Protein AF-A0A2W5QC36-F1 (afdb_monomer)

Secondary structure (DSSP, 8-state):
----HHHHHHHHHGGG----------PPPPHHHHHTT-SPPPB-----SEES---SHHHHHHH-EEESTTSTT-EEE-EEEEETTSSS-EEEEE-TTT-SSHHHHHHHTSSS-S-SHHHHHHHHH-TT-SB-

pLDDT: mean 81.79, std 15.47, range [47.31, 97.88]

Structure (mmCIF, N/CA/C/O backbone):
data_AF-A0A2W5QC36-F1
#
_entry.id   AF-A0A2W5QC36-F1
#
loop_
_atom_site.group_PDB
_atom_site.id
_atom_site.type_symbol
_atom_site.label_atom_id
_atom_site.label_alt_id
_atom_site.label_comp_id
_atom_site.label_asym_id
_atom_site.label_entity_id
_atom_site.label_seq_id
_atom_site.pdbx_PDB_ins_code
_atom_site.Cartn_x
_atom_site.Cartn_y
_atom_site.Cartn_z
_atom_site.occupancy
_atom_site.B_iso_or_equiv
_atom_site.auth_seq_id
_atom_site.auth_comp_id
_atom_site.auth_asym_id
_atom_site.auth_atom_id
_atom_site.pdbx_PDB_model_num
ATOM 1 N N . MET A 1 1 ? -1.445 -0.546 -67.838 1.00 47.31 1 MET A N 1
A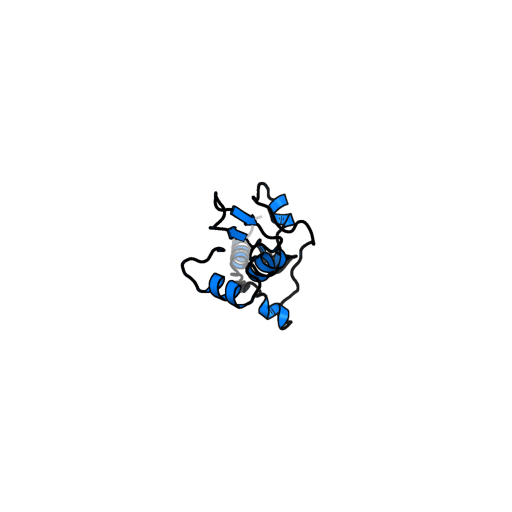TOM 2 C CA . MET A 1 1 ? -0.845 -1.233 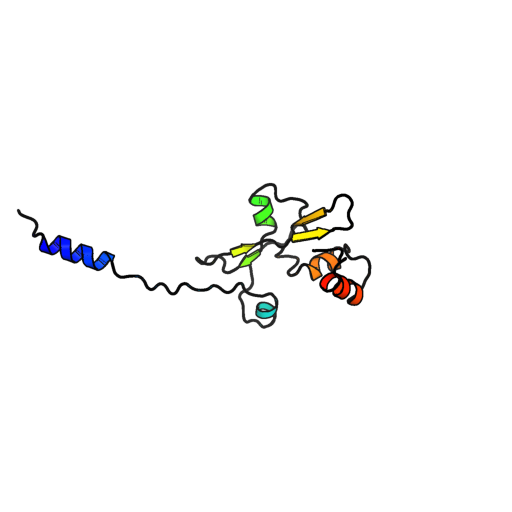-66.672 1.00 47.31 1 MET A CA 1
ATOM 3 C C . MET A 1 1 ? -1.954 -1.508 -65.665 1.00 47.31 1 MET A C 1
ATOM 5 O O . MET A 1 1 ? -2.254 -0.655 -64.846 1.00 47.31 1 MET A O 1
ATOM 9 N N . LEU A 1 2 ? -2.639 -2.646 -65.798 1.00 49.12 2 LEU A N 1
ATOM 10 C CA . LEU A 1 2 ? -3.688 -3.073 -64.867 1.00 49.12 2 LEU A CA 1
ATOM 11 C C . LEU A 1 2 ? -3.030 -3.959 -63.808 1.00 49.12 2 LEU A C 1
ATOM 13 O O . LEU A 1 2 ? -2.579 -5.062 -64.120 1.00 49.12 2 LEU A O 1
ATOM 17 N N . LEU A 1 3 ? -2.919 -3.450 -62.578 1.00 50.88 3 LEU A N 1
ATOM 18 C CA . LEU A 1 3 ? -2.498 -4.248 -61.429 1.00 50.88 3 LEU A CA 1
ATOM 19 C C . LEU A 1 3 ? -3.488 -5.410 -61.272 1.00 50.88 3 LEU A C 1
ATOM 21 O O . LEU A 1 3 ? -4.691 -5.201 -61.129 1.00 50.88 3 LEU A O 1
ATOM 25 N N . ARG A 1 4 ? -2.980 -6.643 -61.353 1.00 52.47 4 ARG A N 1
ATOM 26 C CA . ARG A 1 4 ? -3.781 -7.867 -61.262 1.00 52.47 4 ARG A CA 1
ATOM 27 C C . ARG A 1 4 ? -4.448 -7.943 -59.875 1.00 52.47 4 ARG A C 1
ATOM 29 O O . ARG A 1 4 ? -3.720 -8.012 -58.884 1.00 52.47 4 ARG A O 1
ATOM 36 N N . PRO A 1 5 ? -5.790 -8.014 -59.774 1.00 54.31 5 PRO A N 1
ATOM 37 C CA . PRO A 1 5 ? -6.510 -8.060 -58.492 1.00 54.31 5 PRO A CA 1
ATOM 38 C C . PRO A 1 5 ? -6.158 -9.292 -57.639 1.00 54.31 5 PRO A C 1
ATOM 40 O O . PRO A 1 5 ? -6.322 -9.277 -56.422 1.00 54.31 5 PRO A O 1
ATOM 43 N N . ALA A 1 6 ? -5.584 -10.331 -58.254 1.00 54.62 6 ALA A N 1
ATOM 44 C CA . ALA A 1 6 ? -5.072 -11.513 -57.563 1.00 54.62 6 ALA A CA 1
ATOM 45 C C . ALA A 1 6 ? -3.907 -11.210 -56.596 1.00 54.62 6 ALA A C 1
ATOM 47 O O . ALA A 1 6 ? -3.741 -11.911 -55.603 1.00 54.62 6 ALA A O 1
ATOM 48 N N . LEU A 1 7 ? -3.123 -10.154 -56.850 1.00 52.81 7 LEU A N 1
ATOM 49 C CA . LEU A 1 7 ? -1.981 -9.783 -56.003 1.00 52.81 7 LEU A CA 1
ATOM 50 C C . LEU A 1 7 ? -2.426 -9.045 -54.726 1.00 52.81 7 LEU A C 1
ATOM 52 O O . LEU A 1 7 ? -1.807 -9.198 -53.678 1.00 52.81 7 LEU A O 1
ATOM 56 N N . LEU A 1 8 ? -3.547 -8.317 -54.791 1.00 51.00 8 LEU A N 1
ATOM 57 C CA . LEU A 1 8 ? -4.175 -7.661 -53.637 1.00 51.00 8 LEU A CA 1
ATOM 58 C C . LEU A 1 8 ? -4.906 -8.665 -52.729 1.00 51.00 8 LEU A C 1
ATOM 60 O O . LEU A 1 8 ? -4.856 -8.535 -51.506 1.00 51.00 8 LEU A O 1
ATOM 64 N N . ALA A 1 9 ? -5.515 -9.711 -53.298 1.00 53.31 9 ALA A N 1
ATOM 65 C CA . ALA A 1 9 ? -6.162 -10.764 -52.511 1.00 53.31 9 ALA A CA 1
ATOM 66 C C . ALA A 1 9 ? -5.147 -11.595 -51.696 1.00 53.31 9 ALA A C 1
ATOM 68 O O . ALA A 1 9 ? -5.406 -11.914 -50.538 1.00 53.31 9 ALA A O 1
ATOM 69 N N . GLY A 1 10 ? -3.962 -11.874 -52.255 1.00 52.25 10 GLY A N 1
ATOM 70 C CA . GLY A 1 10 ? -2.897 -12.609 -51.558 1.00 52.25 10 GLY A CA 1
ATOM 71 C C . GLY A 1 10 ? -2.308 -11.863 -50.353 1.00 52.25 10 GLY A C 1
ATOM 72 O O . GLY A 1 10 ? -2.062 -12.475 -49.317 1.00 52.25 10 GLY A O 1
ATOM 73 N N . LEU A 1 11 ? -2.150 -10.535 -50.446 1.00 53.31 11 LEU A N 1
ATOM 74 C CA . LEU A 1 11 ? -1.701 -9.700 -49.321 1.00 53.31 11 LEU A CA 1
ATOM 75 C C . LEU A 1 11 ? -2.755 -9.577 -48.209 1.00 53.31 11 LEU A C 1
ATOM 77 O O . LEU A 1 11 ? -2.401 -9.410 -47.045 1.00 53.31 11 LEU A O 1
ATOM 81 N N . SER A 1 12 ? -4.039 -9.705 -48.552 1.00 53.47 12 SER A N 1
ATOM 82 C CA . SER A 1 12 ? -5.146 -9.631 -47.589 1.00 53.47 12 SER A CA 1
ATOM 83 C C . SER A 1 12 ? -5.244 -10.885 -46.710 1.00 53.47 12 SER A C 1
ATOM 85 O O . SER A 1 12 ? -5.619 -10.795 -45.544 1.00 53.47 12 SER A O 1
ATOM 87 N N . LEU A 1 13 ? -4.866 -12.055 -47.241 1.00 50.06 13 LEU A N 1
ATOM 88 C CA . LEU A 1 13 ? -4.891 -13.324 -46.500 1.00 50.06 13 LEU A CA 1
ATOM 89 C C . LEU A 1 13 ? -3.730 -13.487 -45.502 1.00 50.06 13 LEU A C 1
ATOM 91 O O . LEU A 1 13 ? -3.869 -14.232 -44.538 1.00 50.06 13 LEU A O 1
ATOM 95 N N . LEU A 1 14 ? -2.618 -12.767 -45.677 1.00 52.56 14 LEU A N 1
ATOM 96 C CA . LEU A 1 14 ? -1.502 -12.752 -44.716 1.00 52.56 14 LEU A CA 1
ATOM 97 C C . LEU A 1 14 ? -1.759 -11.856 -43.493 1.00 52.56 14 LEU A C 1
ATOM 99 O O . LEU A 1 14 ? -1.090 -12.014 -42.477 1.00 52.56 14 LEU A O 1
ATOM 103 N N . ALA A 1 15 ? -2.739 -10.949 -43.558 1.00 53.84 15 ALA A N 1
ATOM 104 C CA . ALA A 1 15 ? -3.100 -10.074 -42.440 1.00 53.84 15 ALA A CA 1
ATOM 105 C C . ALA A 1 15 ? -3.995 -10.758 -41.386 1.00 53.84 15 ALA A C 1
ATOM 107 O O . ALA A 1 15 ? -4.184 -10.217 -40.300 1.00 53.84 15 ALA A O 1
ATOM 108 N N . PHE A 1 16 ? -4.529 -11.946 -41.696 1.00 50.16 16 PHE A N 1
ATOM 109 C CA . PHE A 1 16 ? -5.400 -12.736 -40.818 1.00 50.16 16 PHE A CA 1
ATOM 110 C C . PHE A 1 16 ? -4.726 -13.992 -40.258 1.00 50.16 16 PHE A C 1
ATOM 112 O O . PHE A 1 16 ? -5.412 -14.900 -39.789 1.00 50.16 16 PHE A O 1
ATOM 119 N N . ALA A 1 17 ? -3.389 -14.053 -40.258 1.00 55.09 17 ALA A N 1
ATOM 120 C CA . ALA A 1 17 ? -2.701 -14.960 -39.352 1.00 55.09 17 ALA A CA 1
ATOM 121 C C . ALA A 1 17 ? -3.054 -14.510 -37.929 1.00 55.09 17 ALA A C 1
ATOM 123 O O . ALA A 1 17 ? -2.465 -13.573 -37.393 1.00 55.09 17 ALA A O 1
ATOM 124 N N . ALA A 1 18 ? -4.098 -15.124 -37.370 1.00 58.91 18 ALA A N 1
ATOM 125 C CA . ALA A 1 18 ? -4.440 -15.025 -35.972 1.00 58.91 18 ALA A CA 1
ATOM 126 C C . ALA A 1 18 ? -3.167 -15.378 -35.211 1.00 58.91 18 ALA A C 1
ATOM 128 O O . ALA A 1 18 ? -2.723 -16.525 -35.203 1.00 58.91 18 ALA A O 1
ATOM 129 N N . PHE A 1 19 ? -2.527 -14.359 -34.649 1.00 56.50 19 PHE A N 1
ATOM 130 C CA . PHE A 1 19 ? -1.543 -14.583 -33.622 1.00 56.50 19 PH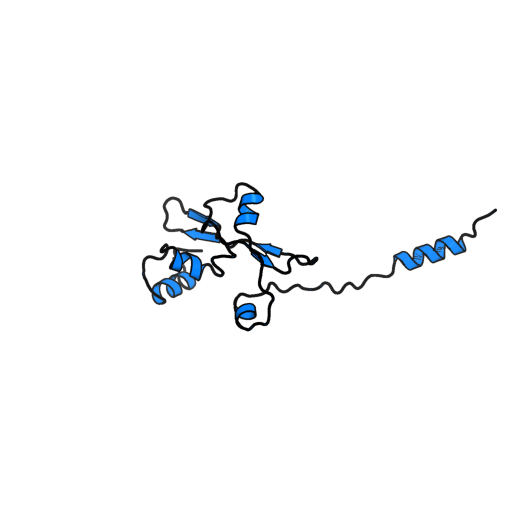E A CA 1
ATOM 131 C C . PHE A 1 19 ? -2.326 -15.234 -32.486 1.00 56.50 19 PHE A C 1
ATOM 133 O O . PHE A 1 19 ? -2.988 -14.539 -31.716 1.00 56.50 19 PHE A O 1
ATOM 140 N N . ASP A 1 20 ? -2.255 -16.561 -32.384 1.00 52.19 20 ASP A N 1
ATOM 141 C CA . ASP A 1 20 ? -2.397 -17.254 -31.109 1.00 52.19 20 ASP A CA 1
ATOM 142 C C . ASP A 1 20 ? -1.217 -16.792 -30.248 1.00 52.19 20 ASP A C 1
ATOM 144 O O . ASP A 1 20 ? -0.249 -17.510 -30.007 1.00 52.19 20 ASP A O 1
ATOM 148 N N . ALA A 1 21 ? -1.248 -15.522 -29.839 1.00 58.94 21 ALA A N 1
ATOM 149 C CA . ALA A 1 21 ? -0.478 -15.080 -28.709 1.00 58.94 21 ALA A CA 1
ATOM 150 C C . ALA A 1 21 ? -1.075 -15.876 -27.551 1.00 58.94 21 ALA A C 1
ATOM 152 O O . ALA A 1 21 ? -2.254 -15.664 -27.240 1.00 58.94 21 ALA A O 1
ATOM 153 N N . PRO A 1 22 ? -0.337 -16.816 -26.927 1.00 57.94 22 PRO A N 1
ATOM 154 C CA . PRO A 1 22 ? -0.802 -17.342 -25.663 1.00 57.94 22 PRO A CA 1
ATOM 155 C C . PRO A 1 22 ? -1.060 -16.114 -24.796 1.00 57.94 22 PRO A C 1
ATOM 157 O O . PRO A 1 22 ? -0.154 -15.307 -24.580 1.00 57.94 22 PRO A O 1
ATOM 160 N N . ALA A 1 23 ? -2.309 -15.921 -24.370 1.00 56.72 23 ALA A N 1
ATOM 161 C CA . ALA A 1 23 ? -2.617 -14.947 -23.345 1.00 56.72 23 ALA A CA 1
ATOM 162 C C . ALA A 1 23 ? -1.807 -15.399 -22.132 1.00 56.72 23 ALA A C 1
ATOM 164 O O . ALA A 1 23 ? -2.195 -16.336 -21.433 1.00 56.72 23 ALA A O 1
ATOM 165 N N . GLN A 1 24 ? -0.611 -14.834 -21.963 1.00 59.00 24 GLN A N 1
ATOM 166 C CA . GLN A 1 24 ? 0.268 -15.202 -20.876 1.00 59.00 24 GLN A CA 1
ATOM 167 C C . GLN A 1 24 ? -0.454 -14.737 -19.624 1.00 59.00 24 GLN A C 1
ATOM 169 O O . GLN A 1 24 ? -0.494 -13.548 -19.312 1.00 59.00 24 GLN A O 1
ATOM 174 N N . LEU A 1 25 ? -1.100 -15.687 -18.947 1.00 64.81 25 LEU A N 1
ATOM 175 C CA . LEU A 1 25 ? -1.725 -15.469 -17.658 1.00 64.81 25 LEU A CA 1
ATOM 176 C C . LEU A 1 25 ? -0.581 -15.244 -16.674 1.00 64.81 25 LEU A C 1
ATOM 178 O O . LEU A 1 25 ? -0.113 -16.173 -16.018 1.00 64.81 25 LEU A O 1
ATOM 182 N N . ALA A 1 26 ? -0.071 -14.014 -16.638 1.00 66.88 26 ALA A N 1
ATOM 183 C CA . ALA A 1 26 ? 0.945 -13.593 -15.699 1.00 66.88 26 ALA A CA 1
ATOM 184 C C . ALA A 1 26 ? 0.343 -13.710 -14.305 1.00 66.88 26 ALA A C 1
ATOM 186 O O . ALA A 1 26 ? -0.384 -12.838 -13.821 1.00 66.88 26 ALA A O 1
ATOM 187 N N . ARG A 1 27 ? 0.576 -14.852 -13.662 1.00 75.00 27 ARG A N 1
ATOM 188 C CA . ARG A 1 27 ? 0.203 -15.024 -12.271 1.00 75.00 27 ARG A CA 1
ATOM 189 C C . ARG A 1 27 ? 1.058 -14.050 -11.478 1.00 75.00 27 ARG A C 1
ATOM 191 O O . ARG A 1 27 ? 2.276 -14.197 -11.444 1.00 75.00 27 ARG A O 1
ATOM 198 N N . LYS A 1 28 ? 0.409 -13.099 -10.800 1.00 74.38 28 LYS A N 1
ATOM 199 C CA . LYS A 1 28 ? 1.072 -12.188 -9.862 1.00 74.38 28 LYS A CA 1
ATOM 200 C C . LYS A 1 28 ? 1.986 -12.999 -8.929 1.00 74.38 28 LYS A C 1
ATOM 202 O O . LYS A 1 28 ? 1.463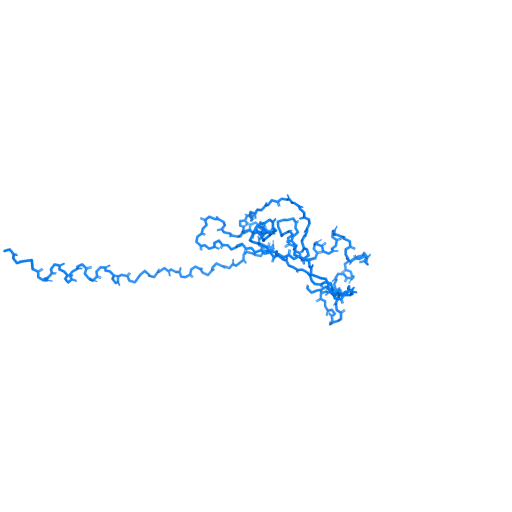 -13.835 -8.181 1.00 74.38 28 LYS A O 1
ATOM 207 N N . PRO A 1 29 ? 3.305 -12.747 -8.928 1.00 78.38 29 PRO A N 1
ATOM 208 C CA . PRO A 1 29 ? 4.223 -13.444 -8.042 1.00 78.38 29 PRO A CA 1
ATOM 209 C C . PRO A 1 29 ? 3.826 -13.234 -6.580 1.00 78.38 29 PRO A C 1
ATOM 211 O O . PRO A 1 29 ? 3.592 -12.097 -6.146 1.00 78.38 29 PRO A O 1
ATOM 214 N N . SER A 1 30 ? 3.734 -14.311 -5.796 1.00 80.31 30 SER A N 1
ATOM 215 C CA . SER A 1 30 ? 3.497 -14.173 -4.360 1.00 80.31 30 SER A CA 1
ATOM 216 C C . SER A 1 30 ? 4.799 -13.852 -3.616 1.00 80.31 30 SER A C 1
ATOM 218 O O . SER A 1 30 ? 5.911 -14.080 -4.096 1.00 80.31 30 SER A O 1
ATOM 220 N N . PHE A 1 31 ? 4.678 -13.305 -2.403 1.00 81.75 31 PHE A N 1
ATOM 221 C CA . PHE A 1 31 ? 5.833 -13.126 -1.517 1.00 81.75 31 PHE A CA 1
ATOM 222 C C . PHE A 1 31 ? 6.549 -14.457 -1.234 1.00 81.75 31 PHE A C 1
ATOM 224 O O . PHE A 1 31 ? 7.776 -14.490 -1.179 1.00 81.75 31 PHE A O 1
ATOM 231 N N . TYR A 1 32 ? 5.785 -15.541 -1.091 1.00 81.19 32 TYR A N 1
ATOM 232 C CA . TYR A 1 32 ? 6.309 -16.864 -0.764 1.00 81.19 32 TYR A CA 1
ATOM 233 C C . TYR A 1 32 ? 7.030 -17.516 -1.947 1.00 81.19 32 TYR A C 1
ATOM 235 O O . TYR A 1 32 ? 8.081 -18.110 -1.735 1.00 81.19 32 TYR A O 1
ATOM 243 N N . ASP A 1 33 ? 6.544 -17.319 -3.178 1.00 82.38 33 ASP A N 1
ATOM 244 C CA . ASP A 1 33 ? 7.242 -17.770 -4.395 1.00 82.38 33 ASP A CA 1
ATOM 245 C C . ASP A 1 33 ? 8.649 -17.153 -4.467 1.00 82.38 33 ASP A C 1
ATOM 247 O O . ASP A 1 33 ? 9.644 -17.836 -4.702 1.00 82.38 33 ASP A O 1
ATOM 251 N N . ARG A 1 34 ? 8.770 -15.860 -4.137 1.00 78.62 34 ARG A N 1
ATOM 252 C CA . ARG A 1 34 ? 10.082 -15.195 -4.059 1.00 78.62 34 ARG A CA 1
ATOM 253 C C . ARG A 1 34 ? 10.966 -15.753 -2.955 1.00 78.62 34 ARG A C 1
ATOM 255 O O . ARG A 1 34 ? 12.161 -15.912 -3.168 1.00 78.62 34 ARG A O 1
ATOM 262 N N . GLN A 1 35 ? 10.406 -16.042 -1.782 1.00 80.50 35 GLN A N 1
ATOM 263 C CA . GLN A 1 35 ? 11.179 -16.637 -0.691 1.00 80.50 35 GLN A CA 1
ATOM 264 C C . GLN A 1 35 ? 11.681 -18.046 -1.049 1.00 80.50 35 GLN A C 1
ATOM 266 O O . GLN A 1 35 ? 12.759 -18.432 -0.609 1.00 80.50 35 GLN A O 1
ATOM 271 N N . ALA A 1 36 ? 10.937 -18.776 -1.880 1.00 84.88 36 ALA A N 1
ATOM 272 C CA . ALA A 1 36 ? 11.344 -20.057 -2.450 1.00 84.88 36 ALA A CA 1
ATOM 273 C C . ALA A 1 36 ? 12.291 -19.927 -3.663 1.00 84.88 36 ALA A C 1
ATOM 275 O O . ALA A 1 36 ? 12.733 -20.941 -4.195 1.00 84.88 36 ALA A O 1
ATOM 276 N N . GLY A 1 37 ? 12.600 -18.705 -4.115 1.00 80.75 37 GLY A N 1
ATOM 277 C CA . GLY A 1 37 ? 13.467 -18.448 -5.269 1.00 80.75 37 GLY A CA 1
ATOM 278 C C . GLY A 1 37 ? 12.821 -18.717 -6.632 1.00 80.75 37 GLY A C 1
ATOM 279 O O . GLY A 1 37 ? 13.523 -18.743 -7.636 1.00 80.75 37 GLY A O 1
ATOM 280 N N . THR A 1 38 ? 11.500 -18.907 -6.697 1.00 78.31 38 THR A N 1
ATOM 281 C CA . THR A 1 38 ? 10.779 -19.260 -7.935 1.00 78.31 38 THR A CA 1
ATOM 282 C C . THR A 1 38 ? 10.248 -18.049 -8.704 1.00 78.31 38 THR A C 1
ATOM 284 O O . THR A 1 38 ? 9.636 -18.207 -9.758 1.00 78.31 38 THR A O 1
ATOM 287 N N . ALA A 1 39 ? 10.474 -16.835 -8.197 1.00 77.31 39 ALA A N 1
ATOM 288 C CA . ALA A 1 39 ? 10.015 -15.593 -8.805 1.00 77.31 39 ALA A CA 1
ATOM 289 C C . ALA A 1 39 ? 11.097 -14.507 -8.781 1.00 77.31 39 ALA A C 1
ATOM 291 O O . ALA A 1 39 ? 11.860 -14.392 -7.819 1.00 77.31 39 ALA A O 1
ATOM 292 N N . ALA A 1 40 ? 11.111 -13.674 -9.826 1.00 75.12 40 ALA A N 1
ATOM 293 C CA . ALA A 1 40 ? 12.039 -12.558 -9.955 1.00 75.12 40 ALA A CA 1
ATOM 294 C C . ALA A 1 40 ? 11.892 -11.541 -8.808 1.00 75.12 40 ALA A C 1
ATOM 296 O O . ALA A 1 40 ? 10.806 -11.318 -8.254 1.00 75.12 40 ALA A O 1
ATOM 297 N N . ALA A 1 41 ? 13.011 -10.905 -8.451 1.00 71.75 41 ALA A N 1
ATOM 298 C CA . ALA A 1 41 ? 13.007 -9.819 -7.487 1.00 71.75 41 ALA A CA 1
ATOM 299 C C . ALA A 1 41 ? 12.286 -8.600 -8.089 1.00 71.75 41 ALA A C 1
ATOM 301 O O . ALA A 1 41 ? 12.551 -8.225 -9.230 1.00 71.75 41 ALA A O 1
ATOM 302 N N . PRO A 1 42 ? 11.367 -7.975 -7.346 1.00 74.38 42 PRO A N 1
ATOM 303 C CA . PRO A 1 42 ? 10.633 -6.841 -7.858 1.00 74.38 42 PRO A CA 1
ATOM 304 C C . PRO A 1 42 ? 11.420 -5.541 -7.669 1.00 74.38 42 PRO A C 1
ATOM 306 O O . PRO A 1 42 ? 12.207 -5.417 -6.729 1.00 74.38 42 PRO A O 1
ATOM 309 N N . HIS A 1 43 ? 11.148 -4.556 -8.520 1.00 80.19 43 HIS A N 1
ATOM 310 C CA . HIS A 1 43 ? 11.843 -3.268 -8.504 1.00 80.19 43 HIS A CA 1
ATOM 311 C C . HIS A 1 43 ? 11.165 -2.260 -7.563 1.00 80.19 43 HIS A C 1
ATOM 313 O O . HIS A 1 43 ? 9.948 -2.318 -7.347 1.00 80.19 43 HIS A O 1
ATOM 319 N N . GLY A 1 44 ? 11.963 -1.340 -7.010 1.00 74.94 44 GLY A N 1
ATOM 320 C CA . GLY A 1 44 ? 11.518 -0.200 -6.204 1.00 74.94 44 GLY A CA 1
ATOM 321 C C . GLY A 1 44 ? 12.600 0.316 -5.246 1.00 74.94 44 GLY A C 1
ATOM 322 O O . GLY A 1 44 ? 13.564 -0.388 -4.948 1.00 74.94 44 GLY A O 1
ATOM 323 N N . THR A 1 45 ? 12.436 1.544 -4.754 1.00 70.12 45 THR A N 1
ATOM 324 C CA . THR A 1 45 ? 13.465 2.260 -3.976 1.00 70.12 45 THR A CA 1
ATOM 325 C C . THR A 1 45 ? 13.075 2.373 -2.494 1.00 70.12 45 THR A C 1
ATOM 327 O O . THR A 1 45 ? 11.916 2.676 -2.189 1.00 70.12 45 THR A O 1
ATOM 330 N N . PRO A 1 46 ? 14.005 2.173 -1.535 1.00 67.94 46 PRO A N 1
ATOM 331 C CA . PRO A 1 46 ? 13.738 2.484 -0.134 1.00 67.94 46 PRO A CA 1
ATOM 332 C C . PRO A 1 46 ? 13.495 3.991 0.053 1.00 67.94 46 PRO A C 1
ATOM 334 O O . PRO A 1 46 ? 14.250 4.820 -0.444 1.00 67.94 46 PRO A O 1
ATOM 337 N N . GLY A 1 47 ? 12.435 4.356 0.779 1.00 82.75 47 GLY A N 1
ATOM 338 C CA . GLY A 1 47 ? 12.036 5.750 1.000 1.00 82.75 47 GLY A CA 1
ATOM 339 C C . GLY A 1 47 ? 11.157 5.915 2.241 1.00 82.75 47 GLY A C 1
ATOM 340 O O . GLY A 1 47 ? 11.257 5.125 3.192 1.00 82.75 47 GLY A O 1
ATOM 341 N N . VAL A 1 48 ? 10.278 6.928 2.234 1.00 92.19 48 VAL A N 1
ATOM 342 C CA . VAL A 1 48 ? 9.263 7.099 3.292 1.00 92.19 48 VAL A CA 1
ATOM 343 C C . VAL A 1 48 ? 8.476 5.805 3.480 1.00 92.19 48 VAL A C 1
ATOM 345 O O . VAL A 1 48 ? 8.276 5.058 2.523 1.00 92.19 48 VAL A O 1
ATOM 348 N N . ALA A 1 49 ? 8.070 5.518 4.714 1.00 93.94 49 ALA A N 1
ATOM 349 C CA . ALA A 1 49 ? 7.393 4.265 5.032 1.00 93.94 49 ALA A CA 1
ATOM 350 C C . ALA A 1 49 ? 6.000 4.176 4.396 1.00 93.94 49 ALA A C 1
ATOM 352 O O . ALA A 1 49 ? 5.580 3.095 3.983 1.00 93.94 49 ALA A O 1
ATOM 353 N N . GLU A 1 50 ? 5.308 5.310 4.317 1.00 96.75 50 GLU A N 1
ATOM 354 C CA . GLU A 1 50 ? 3.948 5.395 3.815 1.00 96.75 50 GLU A CA 1
ATOM 355 C C . GLU A 1 50 ? 3.559 6.821 3.394 1.00 96.75 50 GLU A C 1
ATOM 357 O O . GLU A 1 50 ? 4.300 7.781 3.630 1.00 96.75 50 GLU A O 1
ATOM 362 N N . LEU A 1 51 ? 2.371 6.940 2.805 1.00 97.62 51 LEU A N 1
ATOM 363 C CA . LEU A 1 51 ? 1.647 8.185 2.588 1.00 97.62 51 LEU A CA 1
ATOM 364 C C . LEU A 1 51 ? 0.198 8.060 3.084 1.00 97.62 51 LEU A C 1
ATOM 366 O O . LEU A 1 51 ? -0.422 7.022 2.862 1.00 97.62 51 LEU A O 1
ATOM 370 N N . PRO A 1 52 ? -0.397 9.126 3.648 1.00 96.81 52 PRO A N 1
ATOM 371 C CA . PRO A 1 52 ? -1.812 9.117 4.025 1.00 96.81 52 PRO A CA 1
ATOM 372 C C . PRO A 1 52 ? -2.762 9.188 2.814 1.00 96.81 52 PRO A C 1
ATOM 374 O O . PRO A 1 52 ? -3.933 8.833 2.921 1.00 96.81 52 PRO A O 1
ATOM 377 N N . ALA A 1 53 ? -2.272 9.656 1.661 1.00 97.12 53 ALA A N 1
ATOM 378 C CA . ALA A 1 53 ? -3.016 9.761 0.411 1.00 97.12 53 ALA A CA 1
ATOM 379 C C . ALA A 1 53 ? -2.069 9.675 -0.795 1.00 97.12 53 ALA A C 1
ATOM 381 O O . ALA A 1 53 ? -0.907 10.067 -0.701 1.00 97.12 53 ALA A O 1
ATOM 382 N N . LEU A 1 54 ? -2.581 9.204 -1.933 1.00 97.00 54 LEU A N 1
ATOM 383 C CA . LEU A 1 54 ? -1.907 9.302 -3.228 1.00 97.00 54 LEU A CA 1
ATOM 384 C C . LEU A 1 54 ? -2.519 10.475 -3.996 1.00 97.00 54 LEU A C 1
ATOM 386 O O . LEU A 1 54 ? -3.602 10.339 -4.560 1.00 97.00 54 LEU A O 1
ATOM 390 N N . ALA A 1 55 ? -1.861 11.634 -3.982 1.00 97.19 55 ALA A N 1
ATOM 391 C CA . ALA A 1 55 ? -2.361 12.834 -4.657 1.00 97.19 55 ALA A CA 1
ATOM 392 C C . ALA A 1 55 ? -1.919 12.902 -6.127 1.00 97.19 55 ALA A C 1
ATOM 394 O O . ALA A 1 55 ? -2.455 13.684 -6.910 1.00 97.19 55 ALA A O 1
ATOM 395 N N . SER A 1 56 ? -0.934 12.089 -6.507 1.00 97.75 56 SER A N 1
ATOM 396 C CA . SER A 1 56 ? -0.332 12.109 -7.833 1.00 97.75 56 SER A CA 1
ATOM 397 C C . SER A 1 56 ? 0.165 10.733 -8.272 1.00 97.75 56 SER A C 1
ATOM 399 O O . SER A 1 56 ? 0.353 9.813 -7.473 1.00 97.75 56 SER A O 1
ATOM 401 N N . ARG A 1 57 ? 0.456 10.611 -9.571 1.00 96.38 57 ARG A N 1
ATOM 402 C CA . ARG A 1 57 ? 1.160 9.445 -10.114 1.00 96.38 57 ARG A CA 1
ATOM 403 C C . ARG A 1 57 ? 2.546 9.271 -9.480 1.00 96.38 57 ARG A C 1
ATOM 405 O O . ARG A 1 57 ? 2.926 8.149 -9.170 1.00 96.38 57 ARG A O 1
ATOM 412 N N . ALA A 1 58 ? 3.248 10.373 -9.212 1.00 95.62 58 ALA A N 1
ATOM 413 C CA . ALA A 1 58 ? 4.553 10.349 -8.556 1.00 95.62 58 ALA A CA 1
ATOM 414 C C . ALA A 1 58 ? 4.482 9.776 -7.128 1.00 95.62 58 ALA A C 1
ATOM 416 O O . ALA A 1 58 ? 5.379 9.039 -6.719 1.00 95.62 58 ALA A O 1
ATOM 417 N N . ASP A 1 59 ? 3.402 10.049 -6.384 1.00 96.88 59 ASP A N 1
ATOM 418 C CA . ASP A 1 59 ? 3.177 9.435 -5.068 1.00 96.88 59 ASP A CA 1
ATOM 419 C C . ASP A 1 59 ? 3.031 7.918 -5.170 1.00 96.88 59 ASP A C 1
ATOM 421 O O . ASP A 1 59 ? 3.619 7.184 -4.373 1.00 96.88 59 ASP A O 1
ATOM 425 N N . PHE A 1 60 ? 2.268 7.451 -6.163 1.00 97.12 60 PHE A N 1
ATOM 426 C CA . PHE A 1 60 ? 2.102 6.027 -6.430 1.00 97.12 60 PHE A CA 1
ATOM 427 C C . PHE A 1 60 ? 3.439 5.384 -6.809 1.00 97.12 60 PHE A C 1
ATOM 429 O O . PHE A 1 60 ? 3.839 4.417 -6.168 1.00 97.12 60 PHE A O 1
ATOM 436 N N . ASP A 1 61 ? 4.169 5.953 -7.772 1.00 95.00 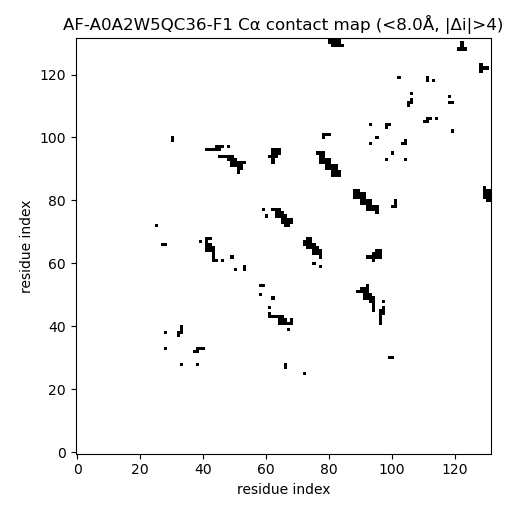61 ASP A N 1
ATOM 437 C CA . ASP A 1 61 ? 5.449 5.408 -8.242 1.00 95.00 61 ASP A CA 1
ATOM 438 C C . ASP A 1 61 ? 6.502 5.353 -7.125 1.00 95.00 61 ASP A C 1
ATOM 440 O O . ASP A 1 61 ? 7.297 4.418 -7.060 1.00 95.00 61 ASP A O 1
ATOM 444 N N . ARG A 1 62 ? 6.466 6.301 -6.179 1.00 93.94 62 ARG A N 1
ATOM 445 C CA . ARG A 1 62 ? 7.359 6.308 -5.011 1.00 93.94 62 ARG A CA 1
ATOM 446 C C . ARG A 1 62 ? 7.114 5.144 -4.047 1.00 93.94 62 ARG A C 1
ATOM 448 O O . ARG A 1 62 ? 8.032 4.738 -3.334 1.00 93.94 62 ARG A O 1
ATOM 455 N N . LEU A 1 63 ? 5.882 4.645 -3.970 1.00 96.31 63 LEU A N 1
ATOM 456 C CA . LEU A 1 63 ? 5.491 3.565 -3.059 1.00 96.31 63 LEU A CA 1
ATOM 457 C C . LEU A 1 63 ? 5.332 2.216 -3.765 1.00 96.31 63 LEU A C 1
ATOM 459 O O . LEU A 1 63 ? 5.248 1.180 -3.093 1.00 96.31 63 LEU A O 1
ATOM 463 N N . ALA A 1 64 ? 5.269 2.232 -5.096 1.00 95.38 64 ALA A N 1
ATOM 464 C CA . ALA A 1 64 ? 4.974 1.073 -5.906 1.00 95.38 64 ALA A CA 1
ATOM 465 C C . ALA A 1 64 ? 6.142 0.096 -5.932 1.00 95.38 64 ALA A C 1
ATOM 467 O O . ALA A 1 64 ? 7.319 0.441 -6.028 1.00 95.38 64 ALA A O 1
ATOM 468 N N . ARG A 1 65 ? 5.769 -1.173 -5.887 1.00 92.69 65 ARG A N 1
ATOM 469 C CA . ARG A 1 65 ? 6.602 -2.269 -6.340 1.00 92.69 65 ARG A CA 1
ATOM 470 C C . ARG A 1 65 ? 6.167 -2.629 -7.753 1.00 92.69 65 ARG A C 1
ATOM 472 O O . ARG A 1 65 ? 4.969 -2.689 -8.019 1.00 92.69 65 ARG A O 1
ATOM 479 N N . VAL A 1 66 ? 7.120 -2.947 -8.620 1.00 91.56 66 VAL A N 1
ATOM 480 C CA . VAL A 1 66 ? 6.832 -3.359 -10.000 1.00 91.56 66 VAL A CA 1
ATOM 481 C C . VAL A 1 66 ? 7.160 -4.839 -10.188 1.00 91.56 66 VAL A C 1
ATOM 483 O O . VAL A 1 66 ? 8.294 -5.259 -9.933 1.00 91.56 66 VAL A O 1
ATOM 486 N N . TYR A 1 67 ? 6.162 -5.632 -10.587 1.00 88.19 67 TYR A N 1
ATOM 487 C CA . TYR A 1 67 ? 6.372 -7.000 -11.078 1.00 88.19 67 TYR A CA 1
ATOM 488 C C . TYR A 1 67 ? 6.592 -7.004 -12.581 1.00 88.19 67 TYR A C 1
ATOM 490 O O . TYR A 1 67 ? 6.071 -6.127 -13.262 1.00 88.19 67 TYR A O 1
ATOM 498 N N . ASP A 1 68 ? 7.374 -7.977 -13.053 1.00 85.50 68 ASP A N 1
ATOM 499 C CA . ASP A 1 68 ? 7.652 -8.209 -14.474 1.00 85.50 68 ASP A CA 1
ATOM 500 C C . ASP A 1 68 ? 8.110 -6.935 -15.209 1.00 85.50 68 ASP A C 1
ATOM 502 O O . ASP A 1 68 ? 7.699 -6.653 -16.335 1.00 85.50 68 ASP A O 1
ATOM 506 N N . ALA A 1 69 ? 8.951 -6.141 -14.531 1.00 87.88 69 ALA A N 1
ATOM 507 C CA . ALA A 1 69 ? 9.411 -4.842 -15.011 1.00 87.88 69 ALA A CA 1
ATOM 508 C C . ALA A 1 69 ? 10.131 -4.959 -16.361 1.00 87.88 69 ALA A C 1
ATOM 510 O O . ALA A 1 69 ? 10.955 -5.855 -16.556 1.00 87.88 69 ALA A O 1
ATOM 511 N N . GLY A 1 70 ? 9.825 -4.043 -17.278 1.00 86.81 70 GLY A N 1
ATOM 512 C CA . GLY A 1 70 ? 10.362 -4.059 -18.640 1.00 86.81 70 GLY A CA 1
ATOM 513 C C . GLY A 1 70 ? 9.746 -5.120 -19.558 1.00 86.81 70 GLY A C 1
ATOM 514 O O . GLY A 1 70 ? 10.212 -5.286 -20.684 1.00 86.81 70 GLY A O 1
ATOM 515 N N . THR A 1 71 ? 8.704 -5.830 -19.114 1.00 86.00 71 THR A N 1
ATOM 516 C CA . THR A 1 71 ? 7.934 -6.761 -19.951 1.00 86.00 71 THR A CA 1
ATOM 517 C C . THR A 1 71 ? 6.540 -6.197 -20.258 1.00 86.00 71 THR A C 1
ATOM 519 O O . THR A 1 71 ? 6.058 -5.323 -19.536 1.00 86.00 71 THR A O 1
ATOM 522 N N . PRO A 1 72 ? 5.820 -6.726 -21.266 1.00 85.62 72 PRO A N 1
ATOM 523 C CA . PRO A 1 72 ? 4.413 -6.379 -21.496 1.00 85.62 72 PRO A CA 1
ATOM 524 C C . PRO A 1 72 ? 3.468 -6.699 -20.323 1.00 85.62 72 PRO A C 1
ATOM 526 O O . PRO A 1 72 ? 2.314 -6.281 -20.339 1.00 85.62 72 PRO A O 1
ATOM 529 N N . LEU A 1 73 ? 3.937 -7.457 -19.328 1.00 85.19 73 LEU A N 1
ATOM 530 C CA . LEU A 1 73 ? 3.185 -7.869 -18.142 1.00 85.19 73 LEU A CA 1
ATOM 531 C C . LEU A 1 73 ? 3.512 -7.012 -16.913 1.00 85.19 73 LEU A C 1
ATOM 533 O O . LEU A 1 73 ? 3.132 -7.368 -15.797 1.00 85.19 73 LEU A O 1
ATOM 537 N N . GLU A 1 74 ? 4.217 -5.895 -17.112 1.00 89.31 74 GLU A N 1
ATOM 538 C CA . GLU A 1 74 ? 4.604 -4.989 -16.042 1.00 89.31 74 GLU A CA 1
ATOM 539 C C . GLU A 1 74 ? 3.396 -4.572 -15.190 1.00 89.31 74 GLU A C 1
ATOM 541 O O . GLU A 1 74 ? 2.418 -4.004 -15.683 1.00 89.31 74 GLU A O 1
ATOM 546 N N . LEU A 1 75 ? 3.478 -4.840 -13.884 1.00 90.06 75 LEU A N 1
ATOM 547 C CA . LEU A 1 75 ? 2.387 -4.575 -12.950 1.00 90.06 75 LEU A CA 1
ATOM 548 C C . LEU A 1 75 ? 2.873 -3.772 -11.736 1.00 90.06 75 LEU A C 1
ATOM 550 O O . LEU A 1 75 ? 3.266 -4.355 -10.707 1.00 90.06 75 LEU A O 1
ATOM 554 N N . PRO A 1 76 ? 2.833 -2.431 -11.811 1.00 93.56 76 PRO A N 1
ATOM 555 C CA . PRO A 1 76 ? 3.117 -1.585 -10.668 1.00 93.56 76 PRO A CA 1
ATOM 556 C C . PRO A 1 76 ? 1.953 -1.650 -9.669 1.00 93.56 76 PRO A C 1
ATOM 558 O O . PRO A 1 76 ? 0.780 -1.586 -10.037 1.00 93.56 76 PRO A O 1
ATOM 561 N N . HIS A 1 77 ? 2.261 -1.814 -8.384 1.00 94.06 77 HIS A N 1
ATOM 562 C CA . HIS A 1 77 ? 1.249 -1.959 -7.339 1.00 94.06 77 HIS A CA 1
ATOM 563 C C . HIS A 1 77 ? 1.725 -1.441 -5.980 1.00 94.06 77 HIS A C 1
ATOM 565 O O . HIS A 1 77 ? 2.900 -1.538 -5.624 1.00 94.06 77 HIS A O 1
ATOM 571 N N . VAL A 1 78 ? 0.764 -0.954 -5.196 1.00 95.81 78 VAL A N 1
ATOM 572 C CA . VAL A 1 78 ? 0.953 -0.411 -3.848 1.00 95.81 78 VAL A CA 1
ATOM 573 C C . VAL A 1 78 ? 0.055 -1.178 -2.876 1.00 95.81 78 VAL A C 1
ATOM 575 O O . VAL A 1 78 ? -1.108 -1.447 -3.176 1.00 95.81 78 VAL A O 1
ATOM 578 N N . LEU A 1 79 ? 0.597 -1.560 -1.723 1.00 95.94 79 LEU A N 1
ATOM 579 C CA . LEU A 1 79 ? -0.168 -2.065 -0.584 1.00 95.94 79 LEU A CA 1
ATOM 580 C C . LEU A 1 79 ? -0.795 -0.899 0.182 1.00 95.94 79 LEU A C 1
ATOM 582 O O . LEU A 1 79 ? -0.221 0.186 0.245 1.00 95.94 79 LEU A O 1
ATOM 586 N N . PHE A 1 80 ? -1.935 -1.131 0.821 1.00 97.19 80 PHE A N 1
ATOM 587 C CA . PHE A 1 80 ? -2.556 -0.148 1.703 1.00 97.19 80 PHE A CA 1
ATOM 588 C C . PHE A 1 80 ? -3.038 -0.805 2.993 1.00 97.19 80 PHE A C 1
ATOM 590 O O . PHE A 1 80 ? -3.310 -2.000 3.016 1.00 97.19 80 PHE A O 1
ATOM 597 N N . VAL A 1 81 ? -3.135 -0.029 4.067 1.00 96.75 81 VAL A N 1
ATOM 598 C CA . VAL A 1 81 ? -3.704 -0.460 5.347 1.00 96.75 81 VAL A CA 1
ATOM 599 C C . VAL A 1 81 ? -4.703 0.584 5.827 1.00 96.75 81 VAL A C 1
ATOM 601 O O . VAL A 1 81 ? -4.414 1.776 5.790 1.00 96.75 81 VAL A O 1
ATOM 604 N N . ILE A 1 82 ? -5.857 0.145 6.320 1.00 95.88 82 ILE A N 1
ATOM 605 C CA . ILE A 1 82 ? -6.855 1.014 6.950 1.00 95.88 82 ILE A CA 1
ATOM 606 C C . ILE A 1 82 ? -6.843 0.779 8.459 1.00 95.88 82 ILE A C 1
ATOM 608 O O . ILE A 1 82 ? -7.196 -0.307 8.917 1.00 95.88 82 ILE A O 1
ATOM 612 N N . ASP A 1 83 ? -6.495 1.794 9.250 1.00 95.19 83 ASP A N 1
ATOM 613 C CA . ASP A 1 83 ? -6.679 1.781 10.703 1.00 95.19 83 ASP A CA 1
ATOM 614 C C . ASP A 1 83 ? -8.102 2.220 11.067 1.00 95.19 83 ASP A C 1
ATOM 616 O O . ASP A 1 83 ? -8.423 3.410 11.085 1.00 95.19 83 ASP A O 1
ATOM 620 N N . ARG A 1 84 ? -8.957 1.246 11.395 1.00 94.31 84 ARG A N 1
ATOM 621 C CA . ARG A 1 84 ? -10.363 1.469 11.770 1.00 94.31 84 ARG A CA 1
ATOM 622 C C . ARG A 1 84 ? -10.547 2.030 13.180 1.00 94.31 84 ARG A C 1
ATOM 624 O O . ARG A 1 84 ? -11.656 2.439 13.508 1.00 94.31 84 ARG A O 1
ATOM 631 N N . ARG A 1 85 ? -9.516 1.987 14.035 1.00 92.06 85 ARG A N 1
ATOM 632 C CA . ARG A 1 85 ? -9.585 2.517 15.411 1.00 92.06 85 ARG A CA 1
ATOM 633 C C . ARG A 1 85 ? -9.110 3.962 15.515 1.00 92.06 85 ARG A C 1
ATOM 635 O O . ARG A 1 85 ? -9.303 4.575 16.560 1.00 92.06 85 ARG A O 1
ATOM 642 N N . ALA A 1 86 ? -8.475 4.495 14.475 1.00 92.56 86 ALA A N 1
ATOM 643 C CA . ALA A 1 86 ? -8.220 5.922 14.406 1.00 92.56 86 ALA A CA 1
ATOM 644 C C . ALA A 1 86 ? -9.547 6.680 14.239 1.00 92.56 86 ALA A C 1
ATOM 646 O O . ALA A 1 86 ? -10.472 6.190 13.590 1.00 92.56 86 ALA A O 1
ATOM 647 N N . THR A 1 87 ? -9.624 7.885 14.804 1.00 92.44 87 THR A N 1
ATOM 648 C CA . THR A 1 87 ? -10.784 8.774 14.662 1.00 92.44 87 THR A CA 1
ATOM 649 C C . THR A 1 87 ? -10.320 10.081 14.012 1.00 92.44 87 THR A C 1
ATOM 651 O O . THR A 1 87 ? -9.626 10.856 14.676 1.00 92.44 87 THR A O 1
ATOM 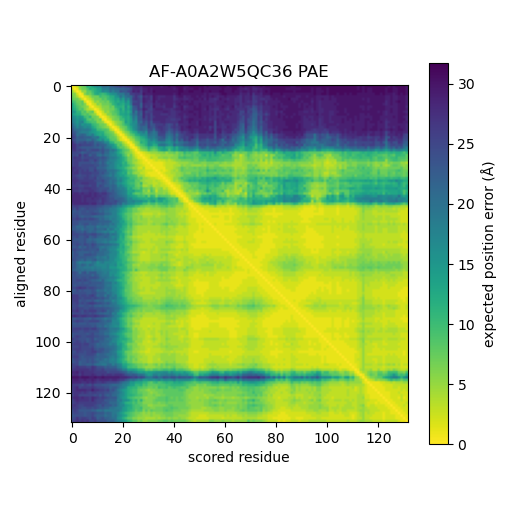654 N N . PRO A 1 88 ? -10.643 10.335 12.728 1.00 94.25 88 PRO A N 1
ATOM 655 C CA . PRO A 1 88 ? -11.329 9.432 11.790 1.00 94.25 88 PRO A CA 1
ATOM 656 C C . PRO A 1 88 ? -10.452 8.229 11.379 1.00 94.25 88 PRO A C 1
ATOM 658 O O . PRO A 1 88 ? -9.237 8.270 11.616 1.00 94.25 88 PRO A O 1
ATOM 661 N N . PRO A 1 89 ? -11.028 7.180 10.749 1.00 95.81 89 PRO A N 1
ATOM 662 C CA . PRO A 1 89 ? -10.252 6.071 10.198 1.00 95.81 89 PRO A CA 1
ATOM 663 C C . PRO A 1 89 ? -9.133 6.571 9.286 1.00 95.81 89 PRO A C 1
ATOM 665 O O . PRO A 1 89 ? -9.331 7.505 8.507 1.00 95.81 89 PRO A O 1
ATOM 668 N N . ARG A 1 90 ? -7.950 5.960 9.389 1.00 96.50 90 ARG A N 1
ATOM 669 C CA . ARG A 1 90 ? -6.755 6.406 8.658 1.00 96.50 90 ARG A CA 1
ATOM 670 C C . ARG A 1 90 ? -6.366 5.415 7.578 1.00 96.50 90 ARG A C 1
ATOM 672 O O . ARG A 1 90 ? -6.310 4.216 7.829 1.00 96.50 90 ARG A O 1
ATOM 679 N N . MET A 1 91 ? -6.082 5.942 6.394 1.00 97.31 91 MET A N 1
ATOM 680 C CA . MET A 1 91 ? -5.508 5.197 5.281 1.00 97.31 91 MET A CA 1
ATOM 681 C C . MET A 1 91 ? -3.988 5.332 5.318 1.00 97.31 91 MET A C 1
ATOM 683 O O . MET A 1 91 ? -3.467 6.420 5.551 1.00 97.31 91 MET A O 1
ATOM 687 N N . HIS A 1 92 ? -3.305 4.226 5.056 1.00 97.62 92 HIS A N 1
ATOM 688 C CA . HIS A 1 92 ? -1.857 4.128 4.988 1.00 97.62 92 HIS A CA 1
ATOM 689 C C . HIS A 1 92 ? -1.481 3.502 3.646 1.00 97.62 92 HIS A C 1
ATOM 691 O O . HIS A 1 92 ? -1.609 2.290 3.481 1.00 97.62 92 HIS A O 1
ATOM 697 N N . PHE A 1 93 ? -1.041 4.288 2.666 1.00 97.88 93 PHE A N 1
ATOM 698 C CA . PHE A 1 93 ? -0.458 3.758 1.431 1.00 97.88 93 PHE A CA 1
ATOM 699 C C . PHE A 1 93 ? 0.993 3.388 1.701 1.00 97.88 93 PHE A C 1
ATOM 701 O O . PHE A 1 93 ? 1.813 4.245 2.011 1.00 97.88 93 PHE A O 1
ATOM 708 N N . VAL A 1 94 ? 1.316 2.106 1.613 1.00 97.00 94 VAL A N 1
ATOM 709 C CA . VAL A 1 94 ? 2.560 1.543 2.132 1.00 97.00 94 VAL A CA 1
ATOM 710 C C . VAL A 1 94 ? 3.638 1.537 1.056 1.00 97.00 94 VAL A C 1
ATOM 712 O O . VAL A 1 94 ? 3.402 1.112 -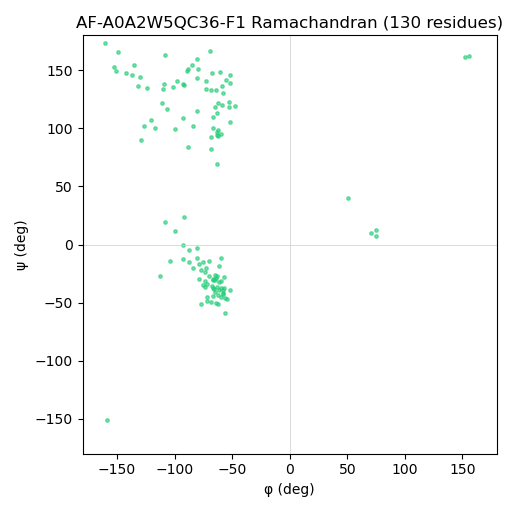0.076 1.00 97.00 94 VAL A O 1
ATOM 715 N N . ASN A 1 95 ? 4.862 1.907 1.435 1.00 96.44 95 ASN A N 1
ATOM 716 C CA . ASN A 1 95 ? 6.045 1.653 0.619 1.00 96.44 95 ASN A CA 1
ATOM 717 C C . ASN A 1 95 ? 6.238 0.139 0.473 1.00 96.44 95 ASN A C 1
ATOM 719 O O . ASN A 1 95 ? 6.775 -0.539 1.352 1.00 96.44 95 ASN A O 1
ATOM 723 N N . THR A 1 96 ? 5.748 -0.396 -0.639 1.00 94.19 96 THR A N 1
ATOM 724 C CA . THR A 1 96 ? 5.654 -1.834 -0.893 1.00 94.19 96 THR A CA 1
ATOM 725 C C . THR A 1 96 ? 7.018 -2.481 -1.140 1.00 94.19 96 THR A C 1
ATOM 727 O O . THR A 1 96 ? 7.215 -3.626 -0.711 1.00 94.19 96 THR A O 1
ATOM 730 N N . PRO A 1 97 ? 7.998 -1.793 -1.764 1.00 92.19 97 PRO A N 1
ATOM 731 C CA . PRO A 1 97 ? 9.386 -2.244 -1.773 1.00 92.19 97 PRO A CA 1
ATOM 732 C C . PRO A 1 97 ? 9.936 -2.480 -0.363 1.00 92.19 97 PRO A C 1
ATOM 734 O O . PRO A 1 97 ? 10.485 -3.555 -0.112 1.00 92.19 97 PRO A O 1
ATOM 737 N N . ARG A 1 98 ? 9.712 -1.538 0.567 1.00 92.31 98 ARG A N 1
ATOM 738 C CA . ARG A 1 98 ? 10.186 -1.610 1.959 1.00 92.31 98 ARG A CA 1
ATOM 739 C C . ARG A 1 98 ? 9.435 -2.646 2.799 1.00 92.31 98 ARG A C 1
ATOM 741 O O . ARG A 1 98 ? 10.064 -3.431 3.505 1.00 92.31 98 ARG A O 1
ATOM 748 N N . TYR A 1 99 ? 8.108 -2.688 2.706 1.00 92.31 99 TYR A N 1
ATOM 749 C CA . TYR A 1 99 ? 7.262 -3.603 3.473 1.00 92.31 99 TYR A CA 1
ATOM 750 C C . TYR A 1 99 ? 6.521 -4.547 2.539 1.00 92.31 99 TYR A C 1
ATOM 752 O O . TYR A 1 99 ? 5.493 -4.221 1.955 1.00 92.31 99 TYR A O 1
ATOM 760 N N . ALA A 1 100 ? 7.036 -5.768 2.413 1.00 89.06 100 ALA A N 1
ATOM 761 C CA . ALA A 1 100 ? 6.500 -6.718 1.448 1.00 89.06 100 ALA A CA 1
ATOM 762 C C . ALA A 1 100 ? 5.103 -7.274 1.786 1.00 89.06 100 ALA A C 1
ATOM 764 O O . ALA A 1 100 ? 4.495 -7.888 0.912 1.00 89.06 100 ALA A O 1
ATOM 765 N N . LEU A 1 101 ? 4.625 -7.084 3.021 1.00 90.56 101 LEU A N 1
ATOM 766 C CA . LEU A 1 101 ? 3.330 -7.542 3.529 1.00 90.56 101 LEU A CA 1
ATOM 767 C C . LEU A 1 101 ? 2.741 -6.478 4.469 1.00 90.56 101 LEU A C 1
ATOM 769 O O . LEU A 1 101 ? 3.494 -5.866 5.231 1.00 90.56 101 LEU A O 1
ATOM 773 N N . HIS A 1 102 ? 1.408 -6.347 4.503 1.00 91.81 102 HIS A N 1
ATOM 774 C CA . HIS A 1 102 ? 0.695 -5.504 5.481 1.00 91.81 102 HIS A CA 1
ATOM 775 C C . HIS A 1 102 ? 1.116 -5.830 6.921 1.00 91.81 102 HIS A C 1
ATOM 777 O O . HIS A 1 102 ? 1.332 -4.938 7.733 1.00 91.81 102 HIS A O 1
ATOM 783 N N . GLU A 1 103 ? 1.320 -7.122 7.199 1.00 89.94 103 GLU A N 1
ATOM 784 C CA . GLU A 1 103 ? 1.772 -7.648 8.486 1.00 89.94 103 GLU A CA 1
ATOM 785 C C . GLU A 1 103 ? 3.103 -7.033 8.934 1.00 89.94 103 GLU A C 1
ATOM 787 O O . GLU A 1 103 ? 3.268 -6.627 10.086 1.00 89.94 103 GLU A O 1
ATOM 792 N N . ARG A 1 104 ? 4.064 -6.967 8.004 1.00 90.44 104 ARG A N 1
ATOM 793 C CA . ARG A 1 104 ? 5.386 -6.402 8.270 1.00 90.44 104 ARG A CA 1
ATOM 794 C C . ARG A 1 104 ? 5.272 -4.913 8.530 1.00 90.44 104 ARG A C 1
ATOM 796 O O . ARG A 1 104 ? 5.851 -4.448 9.501 1.00 90.44 104 ARG A O 1
ATOM 803 N N . PHE A 1 105 ? 4.482 -4.204 7.724 1.00 93.62 105 PHE A N 1
ATOM 804 C CA . PHE A 1 105 ? 4.240 -2.779 7.912 1.00 93.62 105 PHE A CA 1
ATOM 805 C C . PHE A 1 105 ? 3.695 -2.480 9.313 1.00 93.62 105 PHE A C 1
ATOM 807 O O . PHE A 1 105 ? 4.364 -1.791 10.071 1.00 93.62 105 PHE A O 1
ATOM 814 N N . VAL A 1 106 ? 2.547 -3.049 9.703 1.00 92.38 106 VAL A N 1
ATOM 815 C CA . VAL A 1 106 ? 1.894 -2.706 10.985 1.00 92.38 106 VAL A CA 1
ATOM 816 C C . VAL A 1 106 ? 2.723 -3.076 12.216 1.00 92.38 106 VAL A C 1
ATOM 818 O O . VAL A 1 106 ? 2.603 -2.426 13.257 1.00 92.38 106 VAL A O 1
ATOM 821 N N . ARG A 1 107 ? 3.563 -4.114 12.111 1.00 89.44 107 ARG A N 1
ATOM 822 C CA . ARG A 1 107 ? 4.481 -4.521 13.178 1.00 89.44 107 ARG A CA 1
ATOM 823 C C . ARG A 1 107 ? 5.701 -3.608 13.247 1.00 89.44 107 ARG A C 1
ATOM 825 O O . ARG A 1 107 ? 6.039 -3.130 14.323 1.00 89.44 107 ARG A O 1
ATOM 832 N N . GLU A 1 108 ? 6.370 -3.382 12.120 1.00 90.50 108 GLU A N 1
ATOM 833 C CA . GLU A 1 108 ? 7.636 -2.642 12.068 1.00 90.50 108 GLU A CA 1
ATOM 834 C C . GLU A 1 108 ? 7.443 -1.129 12.261 1.00 90.50 108 GLU A C 1
ATOM 836 O O . GLU A 1 108 ? 8.368 -0.458 12.710 1.00 90.50 108 GLU A O 1
ATOM 841 N N . THR A 1 109 ? 6.253 -0.581 11.984 1.00 90.69 109 THR A N 1
ATOM 842 C CA . THR A 1 109 ? 5.909 0.820 12.300 1.00 90.69 109 THR A CA 1
ATOM 843 C C . THR A 1 109 ? 5.352 1.012 13.711 1.00 90.69 109 THR A C 1
ATOM 845 O O . THR A 1 109 ? 5.084 2.141 14.116 1.00 90.69 109 THR A O 1
ATOM 848 N N . GLY A 1 110 ? 5.147 -0.069 14.472 1.00 88.75 110 GLY A N 1
ATOM 849 C CA . GLY A 1 110 ? 4.579 -0.005 15.821 1.00 88.75 110 GLY A CA 1
ATOM 850 C C . GLY A 1 110 ? 3.090 0.362 15.871 1.00 88.75 110 GLY A C 1
ATOM 851 O O . GLY A 1 110 ? 2.555 0.586 16.958 1.00 88.75 110 GLY A O 1
ATOM 852 N N . LEU A 1 111 ? 2.394 0.400 14.725 1.00 89.19 111 LEU A N 1
ATOM 853 C CA . LEU A 1 111 ? 0.948 0.641 14.665 1.00 89.19 111 LEU A CA 1
ATOM 854 C C . LEU A 1 111 ? 0.179 -0.404 15.484 1.00 89.19 111 LEU A C 1
ATOM 856 O O . LEU A 1 111 ? -0.763 -0.065 16.209 1.00 89.19 111 LEU A O 1
ATOM 860 N N . LEU A 1 112 ? 0.616 -1.664 15.441 1.00 86.31 112 LEU A N 1
ATOM 861 C CA . LEU A 1 112 ? 0.151 -2.712 16.343 1.00 86.31 112 LEU A CA 1
ATOM 862 C C . LEU A 1 112 ? 1.015 -2.727 17.619 1.00 86.31 112 LEU A C 1
ATOM 864 O O . LEU A 1 112 ? 1.974 -3.486 17.725 1.00 86.31 112 LEU A O 1
ATOM 868 N N . ARG A 1 113 ? 0.669 -1.863 18.585 1.00 71.94 113 ARG A N 1
ATOM 869 C CA . ARG A 1 113 ? 1.391 -1.707 19.869 1.00 71.94 113 ARG A CA 1
ATOM 870 C C . ARG A 1 113 ? 1.335 -2.941 20.770 1.00 71.94 113 ARG A C 1
ATOM 872 O O . ARG A 1 113 ? 2.219 -3.127 21.600 1.00 71.94 113 ARG A O 1
ATOM 879 N N . GLU A 1 114 ? 0.291 -3.756 20.629 1.00 70.62 114 GLU A N 1
ATOM 880 C CA . GLU A 1 114 ? 0.179 -5.053 21.296 1.00 70.62 114 GLU A CA 1
ATOM 881 C C . GLU A 1 114 ? 1.228 -5.988 20.680 1.00 70.62 114 GLU A C 1
ATOM 883 O O . GLU A 1 114 ? 1.023 -6.588 19.623 1.00 70.62 114 GLU A O 1
ATOM 888 N N . ALA A 1 115 ? 2.406 -6.030 21.300 1.00 58.50 115 ALA A N 1
ATOM 889 C CA . ALA A 1 115 ? 3.546 -6.764 20.785 1.00 58.50 115 ALA A CA 1
ATOM 890 C C . ALA A 1 115 ? 3.258 -8.270 20.812 1.00 58.50 115 ALA A C 1
ATOM 892 O O . ALA A 1 115 ? 3.212 -8.891 21.871 1.00 58.50 115 ALA A O 1
ATOM 893 N N . GLY A 1 116 ? 3.084 -8.879 19.638 1.00 72.31 116 GLY A N 1
ATOM 894 C CA . GLY A 1 116 ? 3.164 -10.329 19.520 1.00 72.31 116 GLY A CA 1
ATOM 895 C C . GLY A 1 116 ? 2.343 -10.951 18.400 1.00 72.31 116 GLY A C 1
ATOM 896 O O . GLY A 1 116 ? 1.377 -10.397 17.875 1.00 72.31 116 GLY A O 1
ATOM 897 N N . ARG A 1 117 ? 2.723 -12.188 18.073 1.00 79.56 117 ARG A N 1
ATOM 898 C CA . ARG A 1 117 ? 2.068 -13.038 17.069 1.00 79.56 117 ARG A CA 1
ATOM 899 C C . ARG A 1 117 ? 0.577 -13.261 17.359 1.00 79.56 117 ARG A C 1
ATOM 901 O O . ARG A 1 117 ? -0.194 -13.439 16.424 1.00 79.56 117 ARG A O 1
ATOM 908 N N . ALA A 1 118 ? 0.159 -13.208 18.626 1.00 84.50 118 ALA A N 1
ATOM 909 C CA . ALA A 1 118 ? -1.242 -13.335 19.030 1.00 84.50 118 ALA A CA 1
ATOM 910 C C . ALA A 1 118 ? -2.101 -12.134 18.598 1.00 84.50 118 ALA A C 1
ATOM 912 O O . ALA A 1 118 ? -3.137 -12.333 17.964 1.00 84.50 118 ALA A O 1
ATOM 913 N N . ALA A 1 119 ? -1.655 -10.902 18.869 1.00 84.81 119 ALA A N 1
ATOM 914 C CA . ALA A 1 119 ? -2.354 -9.688 18.441 1.00 84.81 119 ALA A CA 1
ATOM 915 C C . ALA A 1 119 ? -2.441 -9.609 16.911 1.00 84.81 119 ALA A C 1
ATOM 917 O O . ALA A 1 119 ? -3.481 -9.270 16.344 1.00 84.81 119 ALA A O 1
ATOM 918 N N . LEU A 1 120 ? -1.365 -10.018 16.238 1.00 84.94 120 LEU A N 1
ATOM 919 C CA . LEU A 1 120 ? -1.318 -10.098 14.787 1.00 84.94 120 LEU A CA 1
ATOM 920 C C . LEU A 1 120 ? -2.308 -11.137 14.237 1.00 84.94 120 LEU A C 1
ATOM 922 O O . LEU A 1 120 ? -3.137 -10.806 13.394 1.00 84.94 120 LEU A O 1
ATOM 926 N N . ASN A 1 121 ? -2.297 -12.365 14.766 1.00 87.06 121 ASN A N 1
ATOM 927 C CA . ASN A 1 121 ? -3.251 -13.414 14.394 1.00 87.06 121 ASN A CA 1
ATOM 928 C C . ASN A 1 121 ? -4.701 -12.982 14.635 1.00 87.06 121 ASN A C 1
ATOM 930 O O . ASN A 1 121 ? -5.563 -13.235 13.792 1.00 87.06 121 ASN A O 1
ATOM 934 N N . ARG A 1 122 ? -4.975 -12.310 15.761 1.00 89.31 122 ARG A N 1
ATOM 935 C CA . ARG A 1 122 ? -6.292 -11.732 16.048 1.00 89.31 122 ARG A CA 1
ATOM 936 C C . ARG A 1 122 ? -6.676 -10.724 14.972 1.00 89.31 122 ARG A C 1
ATOM 938 O O . ARG A 1 122 ? -7.790 -10.800 14.466 1.00 89.31 122 ARG A O 1
ATOM 945 N N . ASN A 1 123 ? -5.764 -9.833 14.574 1.00 89.44 123 ASN A N 1
ATOM 946 C CA . ASN A 1 123 ? -6.038 -8.874 13.508 1.00 89.44 123 ASN A CA 1
ATOM 947 C C . ASN A 1 123 ? -6.385 -9.555 12.172 1.00 89.44 123 ASN A C 1
ATOM 949 O O . ASN A 1 123 ? -7.200 -9.024 11.438 1.00 89.44 123 ASN A O 1
ATOM 953 N N . TYR A 1 124 ? -5.852 -10.737 11.854 1.00 86.06 124 TYR A N 1
ATOM 954 C CA . TYR A 1 124 ? -6.211 -11.444 10.613 1.00 86.06 124 TYR A CA 1
ATOM 955 C C . TYR A 1 124 ? -7.483 -12.297 10.699 1.00 86.06 124 TYR A C 1
ATOM 957 O O . TYR A 1 124 ? -8.059 -12.626 9.665 1.00 86.06 124 TYR A O 1
ATOM 965 N N . ARG A 1 125 ? -7.930 -12.670 11.904 1.00 89.19 125 ARG A N 1
ATOM 966 C CA . ARG A 1 125 ? -9.027 -13.639 12.092 1.00 89.19 125 ARG A CA 1
ATOM 967 C C . ARG A 1 125 ? -10.302 -13.044 12.676 1.00 89.19 125 ARG A C 1
ATOM 969 O O . ARG A 1 125 ? -11.377 -13.582 12.439 1.00 89.19 125 ARG A O 1
ATOM 976 N N . ALA A 1 126 ? -10.198 -11.967 13.448 1.00 91.69 126 ALA A N 1
ATOM 977 C CA . ALA A 1 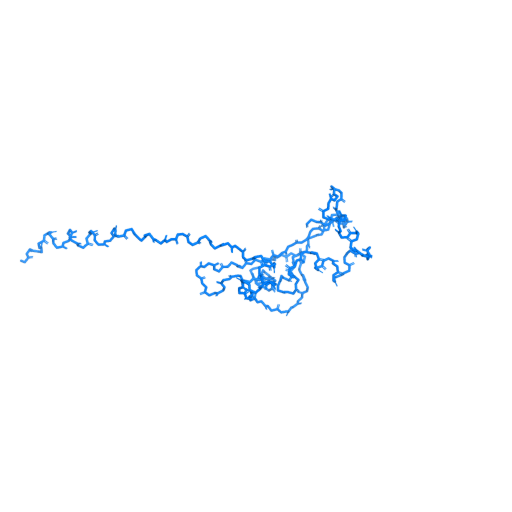126 ? -11.339 -11.407 14.154 1.00 91.69 126 ALA A CA 1
ATOM 978 C C . ALA A 1 126 ? -12.210 -10.526 13.230 1.00 91.69 126 ALA A C 1
ATOM 980 O O . ALA A 1 126 ? -11.671 -9.791 12.390 1.00 91.69 126 ALA A O 1
ATOM 981 N N . PRO A 1 127 ? -13.548 -10.550 13.383 1.00 91.75 127 PRO A N 1
ATOM 982 C CA . PRO A 1 127 ? -14.446 -9.671 12.627 1.00 91.75 127 PRO A CA 1
ATOM 983 C C . PRO A 1 127 ? -14.267 -8.188 13.011 1.00 91.75 127 PRO A C 1
ATOM 985 O O . PRO A 1 127 ? -14.377 -7.292 12.172 1.00 91.75 127 PRO A O 1
ATOM 988 N N . ASP A 1 128 ? -13.900 -7.917 14.264 1.00 91.00 128 ASP A N 1
ATOM 989 C CA . ASP A 1 128 ? -13.646 -6.585 14.823 1.00 91.00 128 ASP A CA 1
ATOM 990 C C . ASP A 1 128 ? -12.167 -6.157 14.711 1.00 91.00 128 ASP A C 1
ATOM 992 O O . ASP A 1 128 ? -11.674 -5.329 15.483 1.00 91.00 128 ASP A O 1
ATOM 996 N N . ARG A 1 129 ? -11.422 -6.731 13.758 1.00 92.50 129 ARG A N 1
ATOM 997 C CA . ARG A 1 129 ? -10.013 -6.390 13.529 1.00 92.50 129 ARG A CA 1
ATOM 998 C C . ARG A 1 129 ? -9.805 -4.895 13.282 1.00 92.50 129 ARG A C 1
ATOM 1000 O O . ARG A 1 129 ? -10.605 -4.247 12.600 1.00 92.50 129 ARG A O 1
ATOM 1007 N N . ARG A 1 130 ? -8.700 -4.369 13.821 1.00 91.94 130 ARG A N 1
ATOM 1008 C CA . ARG A 1 130 ? -8.327 -2.953 13.722 1.00 91.94 130 ARG A CA 1
ATOM 1009 C C . ARG A 1 130 ? -7.881 -2.592 12.311 1.00 91.94 130 ARG A C 1
ATOM 1011 O O . ARG A 1 130 ? -8.354 -1.593 11.782 1.00 91.94 130 ARG A O 1
ATOM 1018 N N . PHE A 1 131 ? -6.984 -3.390 11.739 1.00 93.81 131 PHE A N 1
ATOM 1019 C CA . PHE A 1 131 ? -6.410 -3.133 10.424 1.00 93.81 131 PHE A CA 1
ATOM 1020 C C . PHE A 1 131 ? -7.070 -3.998 9.354 1.00 93.81 131 PHE A C 1
ATOM 1022 O O . PHE A 1 131 ? -7.256 -5.203 9.566 1.00 93.81 131 PHE A O 1
ATOM 1029 N N . VAL A 1 132 ? -7.390 -3.372 8.221 1.00 91.44 132 VAL A N 1
ATOM 1030 C CA . VAL A 1 132 ? -7.859 -4.009 6.980 1.00 91.44 132 VAL A CA 1
ATOM 1031 C C . VAL A 1 132 ? -6.869 -3.724 5.868 1.00 91.44 132 VAL A C 1
ATOM 1033 O O . VAL A 1 132 ? -6.384 -2.571 5.821 1.00 91.44 132 VAL A O 1
#

Solvent-accessible surface area (backbone atoms only — not comparable to full-atom values): 8021 Å² total; per-residue (Å²): 137,81,82,61,68,69,61,59,55,56,60,57,62,67,74,64,65,74,76,81,63,75,80,75,78,76,71,78,78,49,74,64,41,38,74,71,66,76,39,81,85,63,49,62,62,85,70,70,70,56,35,73,66,74,91,45,70,67,52,46,62,62,20,19,24,26,38,57,68,96,46,99,69,51,44,73,42,64,48,65,39,33,36,64,79,43,86,71,65,40,51,36,41,28,18,22,53,72,33,82,40,72,69,51,40,38,52,77,71,47,74,50,70,64,82,49,73,64,54,53,50,43,36,76,69,45,94,83,36,47,56,84

Mean predicted aligned error: 10.76 Å

Foldseek 3Di:
DDDDVVVVVVVVVVVPPPPPPPPPPPDDDAPVCVVVVNADDWDADDDDFWDQDDPDPVNQRNQWTWGPPPDPPTDTDWDKKWQVPDVVITITTGSCNVPVDPLSSCQVVCVVVVDDPVLSVCLVPPPPHRMD

Organism: Variovorax paradoxus (NCBI:txid34073)

Sequence (132 aa):
MLLRPALLAGLSLLAFAAFDAPAQLARKPSFYDRQAGTAAAPHGTPGVAELPALASRADFDRLARVYDAGTPLELPHVLFVIDRRATPPRMHFVNTPRYALHERFVRETGLLREAGRAALNRNYRAPDRRFV

Radius of gyration: 23.76 Å; Cα contacts (8 Å, |Δi|>4): 158; chains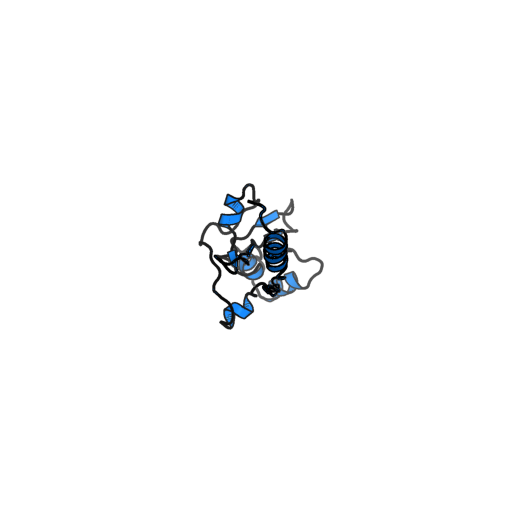: 1; bounding box: 28×33×88 Å